Protein AF-A0A357M9Z5-F1 (afdb_monomer_lite)

pLDDT: mean 92.87, std 6.25, range [61.22, 97.19]

Radius of gyration: 18.89 Å; chains: 1; bounding box: 43×32×43 Å

Structure (mmCIF, N/CA/C/O backbone):
data_AF-A0A357M9Z5-F1
#
_entry.id   AF-A0A357M9Z5-F1
#
loop_
_atom_site.group_PDB
_atom_site.id
_atom_site.type_symbol
_atom_site.label_atom_id
_atom_site.label_alt_id
_atom_site.label_comp_id
_atom_site.label_asym_id
_atom_site.label_entity_id
_atom_site.label_seq_id
_atom_site.pdbx_PDB_ins_code
_atom_site.Cartn_x
_atom_site.Cartn_y
_atom_site.Cartn_z
_atom_site.occupancy
_atom_site.B_iso_or_equiv
_atom_site.auth_seq_id
_atom_site.auth_comp_id
_atom_site.auth_asym_id
_atom_site.auth_atom_id
_atom_site.pdbx_PDB_model_num
ATOM 1 N N . MET A 1 1 ? -5.449 0.092 -10.370 1.00 61.22 1 MET A N 1
ATOM 2 C CA . MET A 1 1 ? -4.654 0.719 -11.435 1.00 61.22 1 MET A CA 1
ATOM 3 C C . MET A 1 1 ? -3.411 -0.123 -11.581 1.00 61.22 1 MET A C 1
ATOM 5 O O . MET A 1 1 ? -2.686 -0.293 -10.603 1.00 61.22 1 MET A O 1
ATOM 9 N N . ASP A 1 2 ? -3.255 -0.748 -12.739 1.00 76.50 2 ASP A N 1
ATOM 10 C CA . ASP A 1 2 ? -2.169 -1.696 -12.952 1.00 76.50 2 ASP A CA 1
ATOM 11 C C . ASP A 1 2 ? -0.885 -0.928 -13.291 1.00 76.50 2 ASP A C 1
ATOM 13 O O . ASP A 1 2 ? -0.927 0.040 -14.052 1.00 76.50 2 ASP A O 1
ATOM 17 N N . PRO A 1 3 ? 0.264 -1.294 -12.702 1.00 89.25 3 PRO A N 1
ATOM 18 C CA . PRO A 1 3 ? 1.518 -0.619 -12.995 1.00 89.25 3 PRO A CA 1
ATOM 19 C C . PRO A 1 3 ? 1.993 -0.938 -14.417 1.00 89.25 3 PRO A C 1
ATOM 21 O O . PRO A 1 3 ? 1.787 -2.047 -14.914 1.00 89.25 3 PRO A O 1
ATOM 24 N N . LEU A 1 4 ? 2.727 -0.012 -15.040 1.00 93.12 4 LEU A N 1
ATOM 25 C CA . LEU A 1 4 ? 3.435 -0.308 -16.282 1.00 93.12 4 LEU A CA 1
ATOM 26 C C . LEU A 1 4 ? 4.622 -1.223 -15.968 1.00 93.12 4 LEU A C 1
ATOM 28 O O . LEU A 1 4 ? 5.520 -0.861 -15.205 1.00 93.12 4 LEU A O 1
ATOM 32 N N . VAL A 1 5 ? 4.631 -2.409 -16.571 1.00 95.06 5 VAL A N 1
ATOM 33 C CA . VAL A 1 5 ? 5.712 -3.387 -16.432 1.00 95.06 5 VAL A CA 1
ATOM 34 C C . VAL A 1 5 ? 6.535 -3.410 -17.716 1.00 95.06 5 VAL A C 1
ATOM 36 O O . VAL A 1 5 ? 5.998 -3.658 -18.793 1.00 95.06 5 VAL A O 1
ATOM 39 N N . VAL A 1 6 ? 7.843 -3.171 -17.605 1.00 95.12 6 VAL A N 1
ATOM 40 C CA . VAL A 1 6 ? 8.777 -3.162 -18.742 1.00 95.12 6 VAL A CA 1
ATOM 41 C C . VAL A 1 6 ? 9.911 -4.146 -18.481 1.00 95.12 6 VAL A C 1
ATOM 43 O O . VAL A 1 6 ? 10.653 -4.000 -17.511 1.00 95.12 6 VAL A O 1
ATOM 46 N N . ALA A 1 7 ? 10.068 -5.138 -19.356 1.00 96.56 7 ALA A N 1
ATOM 47 C CA . ALA A 1 7 ? 11.203 -6.056 -19.331 1.00 96.56 7 ALA A CA 1
ATOM 48 C C . ALA A 1 7 ? 12.333 -5.519 -20.220 1.00 96.56 7 ALA A C 1
ATOM 50 O O . ALA A 1 7 ? 12.109 -5.212 -21.393 1.00 96.56 7 ALA A O 1
ATOM 51 N N . LEU A 1 8 ? 13.548 -5.413 -19.679 1.00 95.25 8 LEU A N 1
ATOM 52 C CA . LEU A 1 8 ? 14.708 -5.010 -20.470 1.00 95.25 8 LEU A CA 1
ATOM 53 C C . LEU A 1 8 ? 15.249 -6.203 -21.274 1.00 95.25 8 LEU A C 1
ATOM 55 O O . LEU A 1 8 ? 15.499 -7.264 -20.688 1.00 95.25 8 LEU A O 1
ATOM 59 N N . PRO A 1 9 ? 15.515 -6.043 -22.583 1.00 95.25 9 PRO A N 1
ATOM 60 C CA . PRO A 1 9 ? 16.056 -7.122 -23.403 1.00 95.25 9 PRO A CA 1
ATOM 61 C C . PRO A 1 9 ? 17.367 -7.683 -22.839 1.00 95.25 9 PRO A C 1
ATOM 63 O O . PRO A 1 9 ? 18.227 -6.930 -22.387 1.00 95.25 9 PRO A O 1
ATOM 66 N N . ASN A 1 10 ? 17.532 -9.008 -22.901 1.00 94.19 10 ASN A N 1
ATOM 67 C CA . ASN A 1 10 ? 18.788 -9.731 -22.635 1.00 94.19 10 ASN A CA 1
ATOM 68 C C . ASN A 1 10 ? 19.424 -9.534 -21.246 1.00 94.19 10 ASN A C 1
ATOM 70 O O . ASN A 1 10 ? 20.571 -9.924 -21.046 1.00 94.19 10 ASN A O 1
ATOM 74 N N . SER A 1 11 ? 18.703 -8.951 -20.288 1.00 96.50 11 SER A N 1
ATOM 75 C CA . SER A 1 11 ? 19.229 -8.679 -18.943 1.00 96.50 11 SER A CA 1
ATOM 76 C C . SER A 1 11 ? 18.538 -9.473 -17.835 1.00 96.50 11 SER A C 1
ATOM 78 O O . SER A 1 11 ? 19.070 -9.583 -16.736 1.00 96.50 11 SER A O 1
ATOM 80 N N . GLY A 1 12 ? 17.341 -10.005 -18.103 1.00 95.25 12 GLY A N 1
ATOM 81 C CA . GLY A 1 12 ? 16.493 -10.623 -17.081 1.00 95.25 12 GLY A CA 1
ATOM 82 C C . GLY A 1 12 ? 15.865 -9.625 -16.098 1.00 95.25 12 GLY A C 1
ATOM 83 O O . GLY A 1 12 ? 15.167 -10.053 -15.182 1.00 95.25 12 GLY A O 1
ATOM 84 N N . TYR A 1 13 ? 16.073 -8.313 -16.277 1.00 97.19 13 TYR A N 1
ATOM 85 C CA . TYR A 1 13 ? 15.486 -7.287 -15.417 1.00 97.19 13 TYR A CA 1
ATOM 86 C C . TYR A 1 13 ? 14.087 -6.864 -15.862 1.00 97.19 13 TYR A C 1
ATOM 88 O O . TYR A 1 13 ? 13.797 -6.725 -17.054 1.00 97.19 13 TYR A O 1
ATOM 96 N N . VAL A 1 14 ? 13.244 -6.580 -14.868 1.00 96.81 14 VAL A N 1
ATOM 97 C CA . VAL A 1 14 ? 11.886 -6.062 -15.032 1.00 96.81 14 VAL A CA 1
ATOM 98 C C . VAL A 1 14 ? 11.720 -4.823 -14.160 1.00 96.81 14 VAL A C 1
ATOM 100 O O . VAL A 1 14 ? 12.010 -4.853 -12.965 1.00 96.81 14 VAL A O 1
ATOM 103 N N . PHE A 1 15 ? 11.234 -3.740 -14.760 1.00 95.44 15 PHE A N 1
ATOM 104 C CA . PHE A 1 15 ? 10.924 -2.486 -14.086 1.00 95.44 15 PHE A CA 1
ATOM 105 C C . PHE A 1 15 ? 9.418 -2.337 -13.943 1.00 95.44 15 PHE A C 1
ATOM 107 O O . PHE A 1 15 ? 8.659 -2.625 -14.869 1.00 95.44 15 PHE A O 1
ATOM 114 N N . ARG A 1 16 ? 9.000 -1.848 -12.777 1.00 94.69 16 ARG A N 1
ATOM 115 C CA . ARG A 1 16 ? 7.620 -1.478 -12.488 1.00 94.69 16 ARG A CA 1
ATOM 116 C C . ARG A 1 16 ? 7.552 0.035 -12.327 1.00 94.69 16 ARG A C 1
ATOM 118 O O . ARG A 1 16 ? 8.172 0.575 -11.414 1.00 94.69 16 ARG A O 1
ATOM 125 N N . LEU A 1 17 ? 6.806 0.694 -13.202 1.00 91.81 17 LEU A N 1
ATOM 126 C CA . LEU A 1 17 ? 6.639 2.143 -13.231 1.00 91.81 17 LEU A CA 1
ATOM 127 C C . LEU A 1 17 ? 5.177 2.503 -12.951 1.00 91.81 17 LEU A C 1
ATOM 129 O O . LEU A 1 17 ? 4.262 1.764 -13.322 1.00 91.81 17 LEU A O 1
ATOM 133 N N . SER A 1 18 ? 4.953 3.647 -12.309 1.00 90.88 18 SER A N 1
ATOM 134 C CA . SER A 1 18 ? 3.618 4.245 -12.249 1.00 90.88 18 SER A CA 1
ATOM 135 C C . SER A 1 18 ? 3.229 4.713 -13.650 1.00 90.88 18 SER A C 1
ATOM 137 O O . SER A 1 18 ? 4.014 5.400 -14.301 1.00 90.88 18 SER A O 1
ATOM 139 N N . PHE A 1 19 ? 2.046 4.319 -14.122 1.00 90.56 19 PHE A N 1
ATOM 140 C CA . PHE A 1 19 ? 1.560 4.697 -15.452 1.00 90.56 19 PHE A CA 1
ATOM 141 C C . PHE A 1 19 ? 0.653 5.930 -15.419 1.00 90.56 19 PHE A C 1
ATOM 143 O O . PHE A 1 19 ? 0.650 6.722 -16.356 1.00 90.56 19 PHE A O 1
ATOM 150 N N . GLU A 1 20 ? -0.084 6.116 -14.326 1.00 90.19 20 GLU A N 1
ATOM 151 C CA . GLU A 1 20 ? -1.119 7.139 -14.218 1.00 90.19 20 GLU A CA 1
ATOM 152 C C . GLU A 1 20 ? -0.994 7.944 -12.907 1.00 90.19 20 GLU A C 1
ATOM 154 O O . GLU A 1 20 ? -0.517 7.446 -11.886 1.00 90.19 20 GLU A O 1
ATOM 159 N N . MET A 1 21 ? -1.395 9.218 -13.009 1.00 90.81 21 MET A N 1
ATOM 160 C CA . MET A 1 21 ? -1.656 10.221 -11.965 1.00 90.81 21 MET A CA 1
ATOM 161 C C . MET A 1 21 ? -2.934 9.976 -11.151 1.00 90.81 21 MET A C 1
ATOM 163 O O . MET A 1 21 ? -3.989 10.401 -11.617 1.00 90.81 21 MET A O 1
ATOM 167 N N . GLY A 1 22 ? -2.892 9.362 -9.964 1.00 91.12 22 GLY A N 1
ATOM 168 C CA . GLY A 1 22 ? -4.049 9.356 -9.065 1.00 91.12 22 GLY A CA 1
ATOM 169 C C . GLY A 1 22 ? -4.299 10.749 -8.476 1.00 91.12 22 GLY A C 1
ATOM 170 O O . GLY A 1 22 ? -3.457 11.265 -7.747 1.00 91.12 22 GLY A O 1
ATOM 171 N N . LEU A 1 23 ? -5.446 11.371 -8.772 1.00 94.25 23 LEU A N 1
ATOM 172 C CA . LEU A 1 23 ? -5.811 12.682 -8.221 1.00 94.25 23 LEU A CA 1
ATOM 173 C C . LEU A 1 23 ? -6.956 12.572 -7.214 1.00 94.25 23 LEU A C 1
ATOM 175 O O . LEU A 1 23 ? -7.931 11.852 -7.433 1.00 94.25 23 LEU A O 1
ATOM 179 N N . ASN A 1 24 ? -6.851 13.340 -6.136 1.00 93.88 24 ASN A N 1
ATOM 180 C CA . ASN A 1 24 ? -7.954 13.601 -5.220 1.00 93.88 24 ASN A CA 1
ATOM 181 C C . ASN A 1 24 ? -8.973 14.565 -5.849 1.00 93.88 24 ASN A C 1
ATOM 183 O O . ASN A 1 24 ? -8.708 15.212 -6.863 1.00 93.88 24 ASN A O 1
ATOM 187 N N . SER A 1 25 ? -10.143 14.711 -5.219 1.00 95.25 25 SER A N 1
ATOM 188 C CA . SER A 1 25 ? -11.200 15.622 -5.692 1.00 95.25 25 SER A CA 1
ATOM 189 C C . SER A 1 25 ? -10.778 17.095 -5.737 1.00 95.25 25 SER A C 1
ATOM 191 O O . SER A 1 25 ? -11.382 17.879 -6.462 1.00 95.25 25 SER A O 1
ATOM 193 N N . ASP A 1 26 ? -9.762 17.477 -4.963 1.00 95.69 26 ASP A N 1
ATOM 194 C CA . ASP A 1 26 ? -9.165 18.816 -4.951 1.00 95.69 26 ASP A CA 1
ATOM 195 C C . ASP A 1 26 ? -8.018 18.981 -5.969 1.00 95.69 26 ASP A C 1
ATOM 197 O O . ASP A 1 26 ? -7.395 20.039 -6.035 1.00 95.69 26 ASP A O 1
ATOM 201 N N . GLY A 1 27 ? -7.737 17.948 -6.771 1.00 95.19 27 GLY A N 1
ATOM 202 C CA . GLY A 1 27 ? -6.664 17.933 -7.762 1.00 95.19 27 GLY A CA 1
ATOM 203 C C . GLY A 1 27 ? -5.271 17.649 -7.193 1.00 95.19 27 GLY A C 1
ATOM 204 O O . GLY A 1 27 ? -4.308 17.661 -7.958 1.00 95.19 27 GLY A O 1
ATOM 205 N N . SER A 1 28 ? -5.132 17.383 -5.890 1.00 95.44 28 SER A N 1
ATOM 206 C CA . SER A 1 28 ? -3.848 16.975 -5.306 1.00 95.44 28 SER A CA 1
ATOM 207 C C . SER A 1 28 ? -3.464 15.546 -5.713 1.00 95.44 28 SER A C 1
ATOM 209 O O . SER A 1 28 ? -4.324 14.691 -5.928 1.00 95.44 28 SER A O 1
ATOM 211 N N . CYS A 1 29 ? -2.159 15.277 -5.819 1.00 94.56 29 CYS A N 1
ATOM 212 C CA . CYS A 1 29 ? -1.627 13.947 -6.124 1.00 94.56 29 CYS A CA 1
ATOM 213 C C . CYS A 1 29 ? -1.836 13.001 -4.931 1.00 94.56 29 CYS A C 1
ATOM 215 O O . CYS A 1 29 ? -1.252 13.205 -3.864 1.00 94.56 29 CYS A O 1
ATOM 217 N N . ASN A 1 30 ? -2.641 11.953 -5.108 1.00 93.69 30 ASN A N 1
ATOM 218 C CA . ASN A 1 30 ? -3.005 11.019 -4.044 1.00 93.69 30 ASN A CA 1
ATOM 219 C C . ASN A 1 30 ? -1.789 10.251 -3.494 1.00 93.69 30 ASN A C 1
ATOM 221 O O . ASN A 1 30 ? -1.694 10.023 -2.292 1.00 93.69 30 ASN A O 1
ATOM 225 N N . GLU A 1 31 ? -0.825 9.893 -4.340 1.00 92.38 31 GLU A N 1
ATOM 226 C CA . GLU A 1 31 ? 0.412 9.216 -3.935 1.00 92.38 31 GLU A CA 1
ATOM 227 C C . GLU A 1 31 ? 1.308 10.104 -3.059 1.00 92.38 31 GLU A C 1
ATOM 229 O O . GLU A 1 31 ? 2.006 9.604 -2.170 1.00 92.38 31 GLU A O 1
ATOM 234 N N . GLU A 1 32 ? 1.282 11.416 -3.300 1.00 94.44 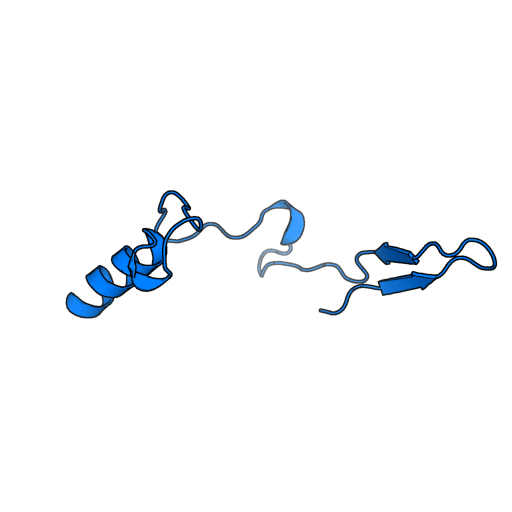32 GLU A N 1
ATOM 235 C CA . GLU A 1 32 ? 2.051 12.402 -2.544 1.00 94.44 32 GLU A CA 1
ATOM 236 C C . GLU A 1 32 ? 1.407 12.678 -1.183 1.00 94.44 32 GLU A C 1
ATOM 238 O O . GLU A 1 32 ? 2.067 12.546 -0.14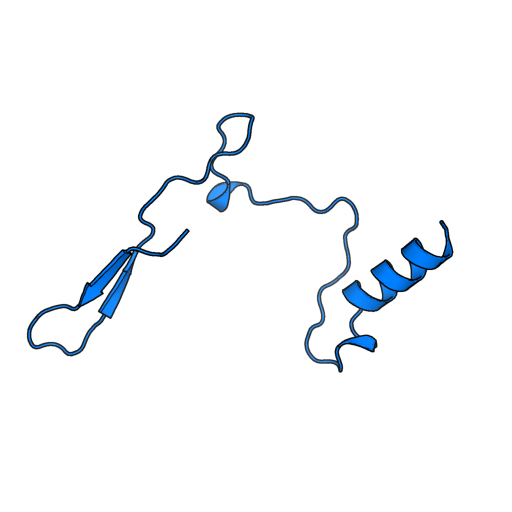8 1.00 94.44 32 GLU A O 1
ATOM 243 N N . VAL A 1 33 ? 0.115 13.026 -1.178 1.00 94.00 33 VAL A N 1
ATOM 244 C CA . VAL A 1 33 ? -0.571 13.491 0.039 1.00 94.00 33 VAL A CA 1
ATOM 245 C C . VAL A 1 33 ? -1.136 12.353 0.884 1.00 94.00 33 VAL A C 1
ATOM 247 O O . VAL A 1 33 ? -1.203 12.480 2.108 1.00 94.00 33 VAL A O 1
ATOM 250 N N . LYS A 1 34 ? -1.451 11.215 0.251 1.00 92.50 34 LYS A N 1
ATOM 251 C CA . LYS A 1 34 ? -2.029 10.009 0.860 1.00 92.50 34 LYS A CA 1
ATOM 252 C C . LYS A 1 34 ? -3.382 10.280 1.526 1.00 92.50 34 LYS A C 1
ATOM 254 O O . LYS A 1 34 ? -3.866 11.404 1.620 1.00 92.50 34 LYS A O 1
ATOM 259 N N . THR A 1 35 ? -4.016 9.218 2.010 1.00 89.44 35 THR A N 1
ATOM 260 C CA . THR A 1 35 ? -5.259 9.325 2.778 1.00 89.44 35 THR A CA 1
ATOM 261 C C . THR A 1 35 ? -4.954 9.505 4.264 1.00 89.44 35 THR A C 1
ATOM 263 O O . THR A 1 35 ? -4.145 8.769 4.834 1.00 89.44 35 THR A O 1
ATOM 266 N N . VAL A 1 36 ? -5.636 10.449 4.913 1.00 90.12 36 VAL A N 1
ATOM 267 C CA . VAL A 1 36 ? -5.660 10.558 6.377 1.00 90.12 36 VAL A CA 1
ATOM 268 C C . VAL A 1 36 ? -6.857 9.756 6.890 1.00 90.12 36 VAL A C 1
ATOM 270 O O . VAL A 1 36 ? -7.980 10.073 6.510 1.00 90.12 36 VAL A O 1
ATOM 273 N N . PRO A 1 37 ? -6.659 8.724 7.727 1.00 92.25 37 PRO A N 1
ATOM 274 C CA . PRO A 1 37 ? -7.776 7.969 8.279 1.00 92.25 37 PRO A CA 1
ATOM 275 C C . PRO A 1 37 ? -8.524 8.799 9.327 1.00 92.25 37 PRO A C 1
ATOM 277 O O . PRO A 1 37 ? -7.894 9.498 10.128 1.00 92.25 37 PRO A O 1
ATOM 280 N N . ASP A 1 38 ? -9.849 8.654 9.379 1.00 94.06 38 ASP A N 1
ATOM 281 C CA . ASP A 1 38 ? -10.692 9.293 10.401 1.00 94.06 38 ASP A CA 1
ATOM 282 C C . ASP A 1 38 ? -10.330 8.827 11.819 1.00 94.06 38 ASP A C 1
ATOM 284 O O . ASP A 1 38 ? -10.401 9.584 12.786 1.00 94.06 38 ASP A O 1
ATOM 288 N N . ILE A 1 39 ? -9.901 7.567 11.943 1.00 94.12 39 ILE A N 1
ATOM 289 C CA . ILE A 1 39 ? -9.491 6.944 13.200 1.00 94.12 39 ILE A CA 1
ATOM 290 C C . ILE A 1 39 ? -8.069 6.426 13.037 1.00 94.12 39 ILE A C 1
ATOM 292 O O . ILE A 1 39 ? -7.800 5.524 12.244 1.00 94.12 39 ILE A O 1
ATOM 296 N N . LYS A 1 40 ? -7.147 6.997 13.812 1.00 94.38 40 LYS A N 1
ATOM 297 C CA . LYS A 1 40 ? -5.747 6.571 13.842 1.00 94.38 40 LYS A CA 1
ATOM 298 C C . LYS A 1 40 ? -5.569 5.460 14.867 1.00 94.38 40 LYS A C 1
ATOM 300 O O . LYS A 1 40 ? -5.963 5.604 16.021 1.00 94.38 40 LYS A O 1
ATOM 305 N N . VAL A 1 41 ? -4.953 4.372 14.430 1.00 94.88 41 VAL A N 1
ATOM 306 C CA . VAL A 1 41 ? -4.542 3.252 15.275 1.00 94.88 41 VAL A CA 1
ATOM 307 C C . VAL A 1 41 ? -3.099 2.934 14.921 1.00 94.88 41 VAL A C 1
ATOM 309 O O . VAL A 1 41 ? -2.747 2.949 13.740 1.00 94.88 41 VAL A O 1
ATOM 312 N N . ASP A 1 42 ? -2.276 2.644 15.924 1.00 92.75 42 ASP A N 1
ATOM 313 C CA . ASP A 1 42 ? -0.908 2.204 15.677 1.00 92.75 42 ASP A CA 1
ATOM 314 C C . ASP A 1 42 ? -0.928 0.852 14.945 1.00 92.75 42 ASP A C 1
ATOM 316 O O . ASP A 1 42 ? -1.536 -0.111 15.433 1.00 92.75 42 ASP A O 1
ATOM 320 N N . PRO A 1 43 ? -0.321 0.765 13.750 1.00 86.75 43 PRO A N 1
ATOM 321 C CA . PRO A 1 43 ? -0.389 -0.443 12.951 1.00 86.75 43 PRO A CA 1
ATOM 322 C C . PRO A 1 43 ? 0.488 -1.537 13.563 1.00 86.75 43 PRO A 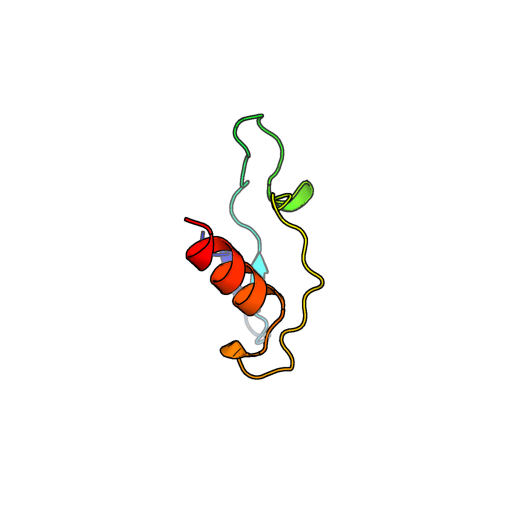C 1
ATOM 324 O O . PRO A 1 43 ? 1.680 -1.347 13.794 1.00 86.75 43 PRO A O 1
ATOM 327 N N . ASP A 1 44 ? -0.097 -2.716 13.757 1.00 94.62 44 ASP A N 1
ATOM 328 C CA . ASP A 1 44 ? 0.620 -3.940 14.109 1.00 94.62 44 ASP A CA 1
ATOM 329 C C . ASP A 1 44 ? -0.009 -5.118 13.359 1.00 94.62 44 ASP A C 1
ATOM 331 O O . ASP A 1 44 ? -1.117 -5.556 13.673 1.00 94.62 44 ASP A O 1
ATOM 335 N N . THR A 1 45 ? 0.703 -5.607 12.343 1.00 94.50 45 THR A N 1
ATOM 336 C CA . THR A 1 45 ? 0.297 -6.743 11.502 1.00 94.50 45 THR A CA 1
ATOM 337 C C . THR A 1 45 ? 1.024 -8.038 11.865 1.00 94.50 45 THR A C 1
ATOM 339 O O . THR A 1 45 ? 0.862 -9.044 11.176 1.00 94.50 45 THR A O 1
ATOM 342 N N . SER A 1 46 ? 1.820 -8.040 12.941 1.00 97.00 46 SER A N 1
ATOM 343 C CA . SER A 1 46 ? 2.595 -9.216 13.369 1.00 97.00 46 SER A CA 1
ATOM 344 C C . SER A 1 46 ? 1.745 -10.280 14.073 1.00 97.00 46 SER A C 1
ATOM 346 O O . SER A 1 46 ? 2.141 -11.442 14.162 1.00 97.00 46 SER A O 1
ATOM 348 N N . LYS A 1 47 ? 0.568 -9.889 14.569 1.00 94.69 47 LYS A N 1
ATOM 349 C CA . LYS A 1 47 ? -0.368 -10.739 15.312 1.00 94.69 47 LYS A CA 1
ATOM 350 C C . LYS A 1 47 ? -1.383 -11.427 14.390 1.00 94.69 47 LYS A C 1
ATOM 352 O O . LYS A 1 47 ? -1.624 -10.941 13.277 1.00 94.69 47 LYS A O 1
ATOM 357 N N . PRO A 1 48 ? -2.034 -12.516 14.851 1.00 96.94 48 PRO A N 1
ATOM 358 C CA . PRO A 1 48 ? -3.200 -13.076 14.174 1.00 96.94 48 PRO A CA 1
ATOM 359 C C . PRO A 1 48 ? -4.229 -11.990 13.856 1.00 96.94 48 PRO A C 1
ATOM 361 O O . PRO A 1 48 ? -4.410 -11.069 14.645 1.00 96.94 48 PRO A O 1
ATOM 364 N N . LEU A 1 49 ? -4.910 -12.103 12.712 1.00 95.25 49 LEU A N 1
ATOM 365 C CA . LEU A 1 49 ? -5.776 -11.048 12.166 1.00 95.25 49 LEU A CA 1
ATOM 366 C C . LEU A 1 49 ? -6.748 -10.457 13.199 1.00 95.25 49 LEU A C 1
ATOM 368 O O . LEU A 1 49 ? -6.869 -9.242 13.303 1.00 95.25 49 LEU A O 1
ATOM 372 N N . LEU A 1 50 ? -7.417 -11.314 13.974 1.00 95.94 50 LEU A N 1
ATOM 373 C CA . LEU A 1 50 ? -8.398 -10.878 14.968 1.00 95.94 50 LEU A CA 1
ATOM 374 C C . LEU A 1 50 ? -7.766 -10.141 16.150 1.00 95.94 50 LEU A C 1
ATOM 376 O O . LEU A 1 50 ? -8.455 -9.362 16.790 1.00 95.94 50 LEU A O 1
ATOM 380 N N . ASP A 1 51 ? -6.475 -10.316 16.410 1.00 95.88 51 ASP A N 1
ATOM 381 C CA . ASP A 1 51 ? -5.757 -9.683 17.521 1.00 95.88 51 ASP A CA 1
ATOM 382 C C . ASP A 1 51 ? -5.047 -8.384 17.099 1.00 95.88 51 ASP A C 1
ATOM 384 O O . ASP A 1 51 ? -4.376 -7.738 17.909 1.00 95.88 51 ASP A O 1
ATOM 388 N N . GLN A 1 52 ? -5.166 -7.989 15.828 1.00 96.94 52 GLN A N 1
ATOM 389 C CA . GLN A 1 52 ? -4.546 -6.769 15.320 1.00 96.94 52 GLN A CA 1
ATOM 390 C C . GLN A 1 52 ? -5.301 -5.528 15.826 1.00 96.94 52 GLN A C 1
ATOM 392 O O . GLN A 1 52 ? -6.536 -5.497 15.767 1.00 96.94 52 GLN A O 1
ATOM 397 N N . PRO A 1 53 ? -4.595 -4.465 16.265 1.00 96.38 53 PRO A N 1
ATOM 398 C CA . PRO A 1 53 ? -5.219 -3.267 16.832 1.00 96.38 53 PRO A CA 1
ATOM 399 C C . PRO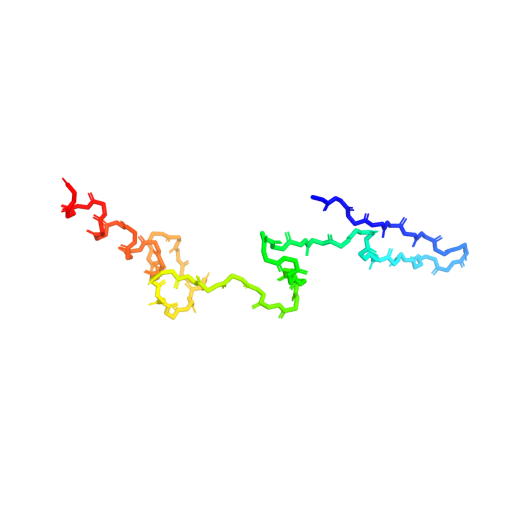 A 1 53 ? -6.278 -2.628 15.927 1.00 96.38 53 PRO A C 1
ATOM 401 O O . PRO A 1 53 ? -7.346 -2.238 16.397 1.00 96.38 53 PRO A O 1
ATOM 404 N N . ALA A 1 54 ? -6.012 -2.561 14.618 1.00 95.25 54 ALA A N 1
ATOM 405 C CA . ALA A 1 54 ? -6.950 -2.001 13.648 1.00 95.25 54 ALA A CA 1
ATOM 406 C C . ALA A 1 54 ? -8.257 -2.812 13.575 1.00 95.25 54 ALA A C 1
ATOM 408 O O . ALA A 1 54 ? -9.341 -2.232 13.560 1.00 95.25 54 ALA A O 1
ATOM 409 N N . VAL A 1 55 ? -8.170 -4.148 13.595 1.00 95.88 55 VAL A N 1
ATOM 410 C CA . VAL A 1 55 ? -9.340 -5.041 13.543 1.00 95.88 55 VAL A CA 1
ATOM 411 C C . VAL A 1 55 ? -10.150 -4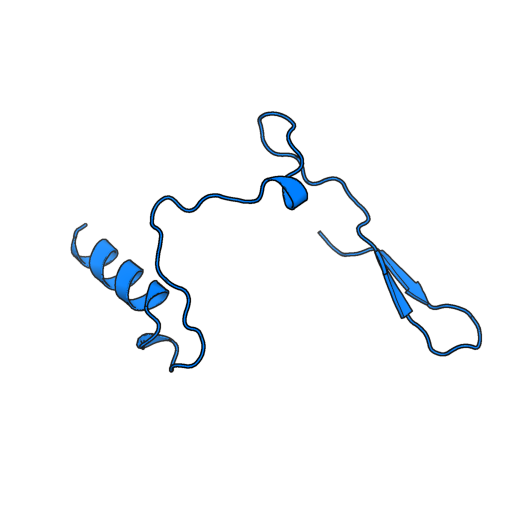.948 14.833 1.00 95.88 55 VAL A C 1
ATOM 413 O O . VAL A 1 55 ? -11.370 -4.795 14.784 1.00 95.88 55 VAL A O 1
ATOM 416 N N . GLN A 1 56 ? -9.483 -4.954 15.987 1.00 95.94 56 GLN A N 1
ATOM 417 C CA . GLN A 1 56 ? -10.139 -4.771 17.284 1.00 95.94 56 GLN A CA 1
ATOM 418 C C . GLN A 1 56 ? -10.876 -3.429 17.368 1.00 95.94 56 GLN A C 1
ATOM 420 O O . GLN A 1 56 ? -12.020 -3.391 17.825 1.00 95.94 56 GLN A O 1
ATOM 425 N N . LYS A 1 57 ? -10.280 -2.344 16.851 1.00 96.00 57 LYS A N 1
ATOM 426 C CA . LYS A 1 57 ? -10.936 -1.032 16.837 1.00 96.00 57 LYS A CA 1
ATOM 427 C C . LYS A 1 57 ? -12.197 -1.019 15.972 1.00 96.00 57 LYS A C 1
ATOM 429 O O . LYS A 1 57 ? -13.206 -0.453 16.380 1.00 96.00 57 LYS A O 1
ATOM 434 N N . VAL A 1 58 ? -12.174 -1.675 14.811 1.00 95.69 58 VAL A N 1
ATOM 435 C CA . VAL A 1 58 ? -13.369 -1.825 13.962 1.00 95.69 58 VAL A CA 1
ATOM 436 C C . VAL A 1 58 ? -14.472 -2.599 14.691 1.00 95.69 58 VAL A C 1
ATOM 438 O O . VAL A 1 58 ? -15.627 -2.178 14.668 1.00 95.69 58 VAL A O 1
ATOM 441 N N . LEU A 1 59 ? -14.131 -3.693 15.382 1.00 96.06 59 LEU A N 1
ATOM 442 C CA . LEU A 1 59 ? -15.099 -4.490 16.148 1.00 96.06 59 LEU A CA 1
ATOM 443 C C . LEU A 1 59 ? -15.702 -3.723 17.333 1.00 96.06 59 LEU A C 1
ATOM 445 O O . LEU A 1 59 ? -16.873 -3.918 17.649 1.00 96.06 59 LEU A O 1
ATOM 449 N N . GLU A 1 60 ? -14.923 -2.869 17.999 1.00 96.12 60 GLU A N 1
ATOM 450 C CA . GLU A 1 60 ? -15.410 -1.964 19.048 1.00 96.12 60 GLU A CA 1
ATOM 451 C C . GLU A 1 60 ? -16.448 -0.979 18.489 1.00 96.12 60 GLU A C 1
ATOM 453 O O . GLU A 1 60 ? -17.549 -0.877 19.028 1.00 96.12 60 GLU A O 1
ATOM 458 N N . LEU A 1 61 ? -16.129 -0.311 17.375 1.00 95.81 61 LEU A N 1
ATOM 459 C CA . LEU A 1 61 ? -17.013 0.672 16.738 1.00 95.81 61 LEU A CA 1
ATOM 460 C C . LEU A 1 61 ? -18.305 0.032 16.227 1.00 95.81 61 LEU A C 1
ATOM 462 O O . LEU A 1 61 ? -19.386 0.578 16.435 1.00 95.81 61 LEU A O 1
ATOM 466 N N . ALA A 1 62 ? -18.212 -1.153 15.623 1.00 95.88 62 ALA A N 1
ATOM 467 C CA . ALA A 1 62 ? -19.374 -1.879 15.121 1.00 95.88 62 ALA A CA 1
ATOM 468 C C . ALA A 1 62 ? -20.361 -2.284 16.230 1.00 95.88 62 ALA A C 1
ATOM 470 O O . ALA A 1 62 ? -21.549 -2.403 15.960 1.00 95.88 62 ALA A O 1
ATOM 471 N N . LYS A 1 63 ? -19.891 -2.484 17.471 1.00 94.69 63 LYS A N 1
ATOM 472 C CA . LYS A 1 63 ? -20.749 -2.771 18.637 1.00 94.69 63 LYS A CA 1
ATOM 473 C C . LYS A 1 63 ? -21.425 -1.526 19.220 1.00 94.69 63 LYS A C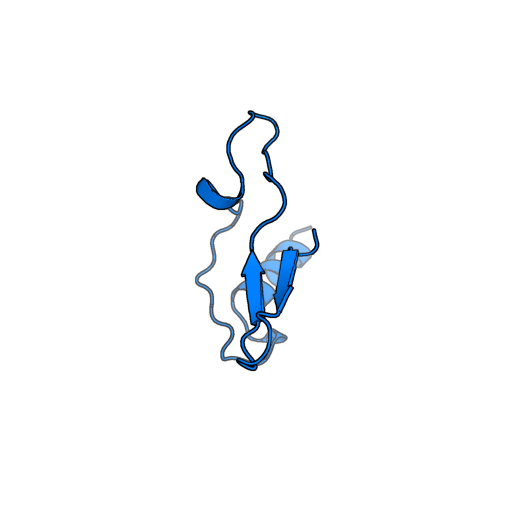 1
ATOM 475 O O . LYS A 1 63 ? -22.326 -1.669 20.038 1.00 94.69 63 LYS A O 1
ATOM 480 N N . SER A 1 64 ? -20.931 -0.335 18.879 1.00 82.69 64 SER A N 1
ATOM 481 C CA . SER A 1 64 ? -21.470 0.948 19.351 1.00 82.69 64 SER A CA 1
ATOM 482 C C . SER A 1 64 ? -22.558 1.534 18.442 1.00 82.69 64 SER A C 1
ATOM 484 O O . SER A 1 64 ? -23.132 2.569 18.781 1.00 82.69 64 SER A O 1
ATOM 486 N N . LEU A 1 65 ? -22.822 0.871 17.309 1.00 65.56 65 LEU A N 1
ATOM 487 C CA . LEU A 1 65 ? -23.933 1.121 16.387 1.00 65.56 65 LEU A CA 1
ATOM 488 C C . LEU A 1 65 ? -25.145 0.263 16.771 1.00 65.56 65 LEU A C 1
ATOM 490 O O . LEU A 1 65 ? -26.276 0.763 16.587 1.00 65.56 65 LEU A O 1
#

Sequence (65 aa):
MDPLVVALPNSGYVFRLSFEMGLNSDGSCNEEVKTVPDIKVDPDTSKPLLDQPAVQKVLELAKSL

Foldseek 3Di:
DAWDWDDDPPPRDIDTHHDDFDADPVRDGCVVPPDDDPDDDDFDPPDDPCPTRVNVVVVVVVVVD

Secondary structure (DSSP, 8-state):
-PPEEEEPTTT--EEEE--S--B-TTS-BHHHH-PPPSS------SS-GGGSHHHHHHHHHHHT-